Protein AF-A0A8J5HV35-F1 (afdb_monomer_lite)

Secondary structure (DSSP, 8-state):
-----TTT-GGGSS--S------------TTSS---PPBTTSS-GGG-TTTSEEE-S--EE-TTS-EE--SS-----S-TTTSEEEEEEETTTEEEEEEEB-SSBTTB-

Foldseek 3Di:
DDDDPCVVPVPPNQHDPDDDDDDDDDDPCPVVAKDQDKDAQQDACVVPPPGFHKDFPDWDQDNVRDTDQDPPDDFDDPQSQQKGKAWDADPVGHTMMTIIHRTGDPSGD

InterPro domains:
  IPR004314 Neprosin [PF03080] (5-102)
  IPR004314 Neprosin [PS52045] (1-109)
  IPR053168 Glutamic endopeptidase [PTHR31589] (5-105)

Sequence (109 aa):
MTKCPSFLFSYLADSASMIEWGGEVVNSEPDGEHTSTEMGSGHFPEEGYSKASYFRNIQIVDGSNNLRAPTGVGAFTEQSNCYDVQNGNNGEWGQHFYYGGPGRNSNCP

pLDDT: mean 84.65, std 14.8, range [37.34, 97.69]

Structure (mmCIF, N/CA/C/O backbone):
data_AF-A0A8J5HV35-F1
#
_entry.id   AF-A0A8J5HV35-F1
#
loop_
_atom_site.group_PDB
_atom_site.id
_atom_site.type_symbol
_atom_site.label_atom_id
_atom_site.label_alt_id
_atom_site.label_comp_id
_atom_site.label_asym_id
_atom_site.label_entity_id
_atom_site.label_seq_id
_atom_site.pdbx_PDB_ins_code
_atom_site.Cartn_x
_atom_site.Cartn_y
_atom_site.Cartn_z
_atom_site.occupancy
_atom_site.B_iso_or_equiv
_atom_site.auth_seq_id
_atom_site.auth_comp_id
_atom_site.auth_asym_id
_atom_site.auth_atom_id
_atom_site.pdbx_PDB_model_num
ATOM 1 N N . MET A 1 1 ? -25.337 -10.066 7.654 1.00 39.78 1 MET A N 1
ATOM 2 C CA . MET A 1 1 ? -24.602 -11.263 8.109 1.00 39.78 1 MET A CA 1
ATOM 3 C C . MET A 1 1 ? -23.671 -11.667 6.988 1.00 39.78 1 MET A C 1
ATOM 5 O O . MET A 1 1 ? -24.169 -12.103 5.962 1.00 39.78 1 MET A O 1
ATOM 9 N N . THR A 1 2 ? -22.364 -11.529 7.163 1.00 37.34 2 THR A N 1
ATOM 10 C CA . THR A 1 2 ? -21.401 -12.180 6.269 1.00 37.34 2 THR A CA 1
ATOM 11 C C . THR A 1 2 ? -20.430 -12.911 7.177 1.00 37.34 2 THR A C 1
ATOM 13 O O . THR A 1 2 ? -19.450 -12.345 7.645 1.00 37.34 2 THR A O 1
ATOM 16 N N . LYS A 1 3 ? -20.796 -14.142 7.552 1.00 40.00 3 LYS A N 1
ATOM 17 C CA . LYS A 1 3 ? -19.858 -15.051 8.205 1.00 40.00 3 LYS A CA 1
ATOM 18 C C . LYS A 1 3 ? -18.818 -15.449 7.164 1.00 40.00 3 LYS A C 1
ATOM 20 O O . LYS A 1 3 ? -19.195 -15.840 6.060 1.00 40.00 3 LYS A O 1
ATOM 25 N N . CYS A 1 4 ? -17.541 -15.374 7.526 1.00 52.44 4 CYS A N 1
ATOM 26 C CA . CYS A 1 4 ? -16.506 -16.096 6.799 1.00 52.44 4 CYS A CA 1
ATOM 27 C C . CYS A 1 4 ? -16.916 -17.584 6.776 1.00 52.44 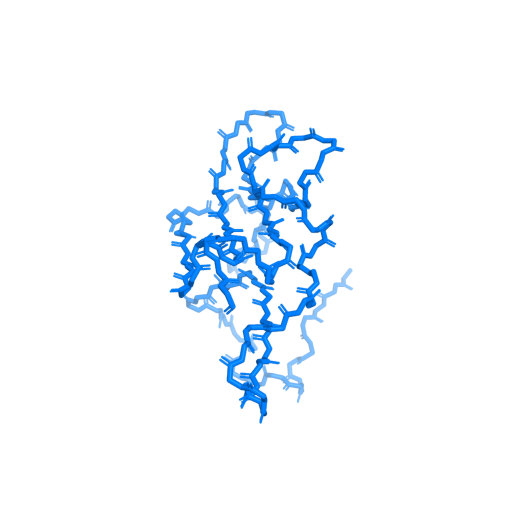4 CYS A C 1
ATOM 29 O O . CYS A 1 4 ? -17.314 -18.099 7.829 1.00 52.44 4 CYS A O 1
ATOM 31 N N . PRO A 1 5 ? -16.924 -18.273 5.623 1.00 45.94 5 PRO A N 1
ATOM 32 C CA . PRO A 1 5 ? -17.354 -19.661 5.570 1.00 45.94 5 PRO A CA 1
ATOM 33 C C . PRO A 1 5 ? -16.351 -20.516 6.350 1.00 45.94 5 PRO A C 1
ATOM 35 O O . PRO A 1 5 ? -15.266 -20.826 5.863 1.00 45.94 5 PRO A O 1
ATOM 38 N N . SER A 1 6 ? -16.725 -20.929 7.560 1.00 49.16 6 SER A N 1
ATOM 39 C CA . SER A 1 6 ? -15.908 -21.792 8.424 1.00 49.16 6 SER A CA 1
ATOM 40 C C . SER A 1 6 ? -15.607 -23.157 7.794 1.00 49.16 6 SER A C 1
ATOM 42 O O . SER A 1 6 ? -14.670 -23.831 8.206 1.00 49.16 6 SER A O 1
ATOM 44 N N . PHE A 1 7 ? -16.369 -23.548 6.767 1.00 52.88 7 PHE A N 1
ATOM 45 C CA . PHE A 1 7 ? -16.103 -24.732 5.951 1.00 52.88 7 PHE A CA 1
ATOM 46 C C . PHE A 1 7 ? -14.952 -24.539 4.949 1.00 52.88 7 PHE A C 1
ATOM 48 O O . PHE A 1 7 ? -14.284 -25.508 4.608 1.00 52.88 7 PHE A O 1
ATOM 55 N N . LEU A 1 8 ? -14.707 -23.309 4.481 1.00 56.56 8 LEU A N 1
ATOM 56 C CA . LEU A 1 8 ? -13.615 -23.013 3.546 1.00 56.56 8 LEU A CA 1
ATOM 57 C C . LEU A 1 8 ? -12.300 -22.714 4.274 1.00 56.56 8 LEU A C 1
ATOM 59 O O . LEU A 1 8 ? -11.235 -23.012 3.743 1.00 56.56 8 LEU A O 1
ATOM 63 N N . PHE A 1 9 ? -12.369 -22.191 5.503 1.00 54.56 9 PHE A N 1
ATOM 64 C CA . PHE A 1 9 ? -11.192 -21.853 6.304 1.00 54.56 9 PHE A CA 1
ATOM 65 C C . PHE A 1 9 ? -11.393 -22.238 7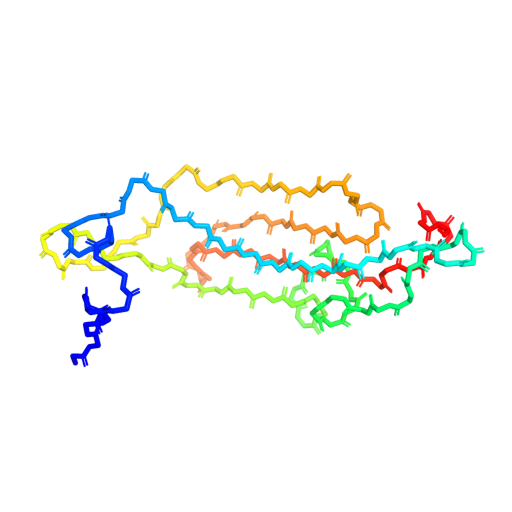.774 1.00 54.56 9 PHE A C 1
ATOM 67 O O . PHE A 1 9 ? -11.680 -21.395 8.624 1.00 54.56 9 PHE A O 1
ATOM 74 N N . SER A 1 10 ? -11.226 -23.523 8.092 1.00 51.97 10 SER A N 1
ATOM 75 C CA . SER A 1 10 ? -11.375 -24.048 9.460 1.00 51.97 10 SER A CA 1
ATOM 76 C C . SER A 1 10 ? -10.426 -23.393 10.472 1.00 51.97 10 SER A C 1
ATOM 78 O O . SER A 1 10 ? -10.766 -23.276 11.644 1.00 51.97 10 SER A O 1
ATOM 80 N N . TYR A 1 11 ? -9.261 -22.921 10.022 1.00 52.09 11 TYR A N 1
ATOM 81 C CA . TYR A 1 11 ? -8.261 -22.244 10.858 1.00 52.09 11 TYR A CA 1
ATOM 82 C C . TYR A 1 11 ? -8.604 -20.785 11.192 1.00 52.09 11 TYR A C 1
ATOM 84 O O . TYR A 1 11 ? -8.045 -20.234 12.132 1.00 52.09 11 TYR A O 1
ATOM 92 N N . LEU A 1 12 ? -9.534 -20.170 10.455 1.00 55.19 12 LEU A N 1
ATOM 93 C CA . LEU A 1 12 ? -10.038 -18.811 10.697 1.00 55.19 12 LEU A CA 1
ATOM 94 C C . LEU A 1 12 ? -11.420 -18.820 11.371 1.00 55.19 12 LEU A C 1
ATOM 96 O O . LEU A 1 12 ? -12.068 -17.780 11.472 1.00 55.19 12 LEU A O 1
ATOM 100 N N . ALA A 1 13 ? -11.897 -19.993 11.802 1.00 56.84 13 ALA A N 1
ATOM 101 C CA . ALA A 1 13 ? -13.245 -20.160 12.333 1.00 56.84 13 ALA A CA 1
ATOM 102 C C . ALA A 1 13 ? -13.449 -19.490 13.705 1.00 56.84 13 ALA A C 1
ATOM 104 O O . ALA A 1 13 ? -14.556 -19.023 13.969 1.00 56.84 13 ALA A O 1
ATOM 105 N N . ASP A 1 14 ? -12.398 -19.419 14.533 1.00 60.22 14 ASP A N 1
ATOM 106 C CA . ASP A 1 14 ? -12.461 -18.849 15.888 1.00 60.22 14 ASP A CA 1
ATOM 107 C C . ASP A 1 14 ? -11.866 -17.437 15.980 1.00 60.22 14 ASP A C 1
ATOM 109 O O . ASP A 1 14 ? -12.485 -16.541 16.552 1.00 60.22 14 ASP A O 1
ATOM 113 N N . SER A 1 15 ? -10.666 -17.206 15.435 1.00 65.62 15 SER A N 1
ATOM 114 C CA . SER A 1 15 ? -10.043 -15.875 15.407 1.00 65.62 15 SER A CA 1
ATOM 115 C C . SER A 1 15 ? -8.904 -15.796 14.389 1.00 65.62 15 SER A C 1
ATOM 117 O O . SER A 1 15 ? -8.368 -16.817 13.964 1.00 65.62 15 SER A O 1
ATOM 119 N N . ALA A 1 16 ? -8.528 -14.572 14.018 1.00 71.06 16 ALA A N 1
ATOM 120 C CA . ALA A 1 16 ? -7.316 -14.284 13.261 1.00 71.06 16 ALA A CA 1
ATOM 121 C C . ALA A 1 16 ? -6.293 -13.618 14.191 1.00 71.06 16 ALA A C 1
ATOM 123 O O . ALA A 1 16 ? -6.628 -12.664 14.894 1.00 71.06 16 ALA A O 1
ATOM 124 N N . SER A 1 17 ? -5.053 -14.106 14.193 1.00 76.94 17 SER A N 1
ATOM 125 C CA . SER A 1 17 ? -3.930 -13.470 14.900 1.00 76.94 17 SER A CA 1
ATOM 126 C C . SER A 1 17 ? -3.231 -12.399 14.057 1.00 76.94 17 SER A C 1
ATOM 128 O O . SER A 1 17 ? -2.526 -11.555 14.605 1.00 76.94 17 SER A O 1
ATOM 130 N N . MET A 1 18 ? -3.433 -12.429 12.739 1.00 80.00 18 MET A N 1
ATOM 131 C CA . MET A 1 18 ? -2.851 -11.513 11.765 1.00 80.00 18 MET A CA 1
ATOM 132 C C . MET A 1 18 ? -3.869 -11.241 10.656 1.00 80.00 18 MET A C 1
ATOM 134 O O . MET A 1 18 ? -4.629 -12.132 10.273 1.00 80.00 18 MET A O 1
ATOM 138 N N . ILE A 1 19 ? -3.899 -10.001 10.171 1.00 84.50 19 ILE A N 1
ATOM 139 C CA . ILE A 1 19 ? -4.720 -9.576 9.038 1.00 84.50 19 ILE A CA 1
ATOM 140 C C . ILE A 1 19 ? -3.790 -8.859 8.071 1.00 84.50 19 ILE A C 1
ATOM 142 O O . ILE A 1 19 ? -3.080 -7.938 8.474 1.00 84.50 19 ILE A O 1
ATOM 146 N N . GLU A 1 20 ? -3.814 -9.283 6.815 1.00 89.06 20 GLU A N 1
ATOM 147 C CA . GLU 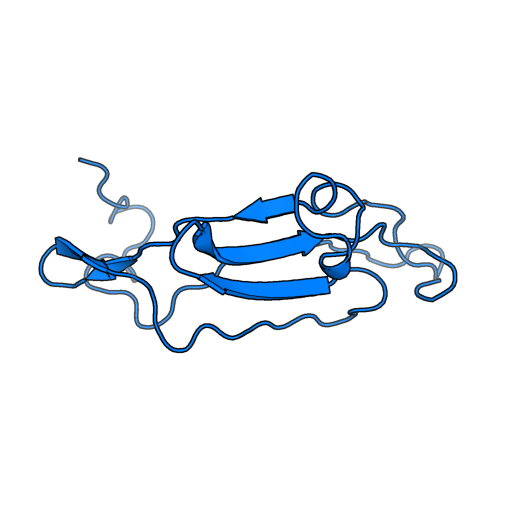A 1 20 ? -2.990 -8.723 5.753 1.00 89.06 20 GLU A CA 1
ATOM 148 C C . GLU A 1 20 ? -3.886 -8.212 4.627 1.00 89.06 20 GLU A C 1
ATOM 150 O O . GLU A 1 20 ? -4.902 -8.821 4.281 1.00 89.06 20 GLU A O 1
ATOM 155 N N . TRP A 1 21 ? -3.497 -7.073 4.064 1.00 87.88 21 TRP A N 1
ATOM 156 C CA . TRP A 1 21 ? -4.071 -6.516 2.848 1.00 87.88 21 TRP A CA 1
ATOM 157 C C . TRP A 1 21 ? -2.929 -6.325 1.868 1.00 87.88 21 TRP A C 1
ATOM 159 O O . TRP A 1 21 ? -1.902 -5.754 2.229 1.00 87.88 21 TRP A O 1
ATOM 169 N N . GLY A 1 22 ? -3.102 -6.787 0.639 1.00 86.75 22 GLY A N 1
ATOM 170 C CA . GLY A 1 22 ? -2.045 -6.688 -0.348 1.00 86.75 22 GLY A CA 1
ATOM 171 C C . GLY A 1 22 ? -2.498 -7.094 -1.735 1.00 86.75 22 GLY A C 1
ATOM 172 O O . GLY A 1 22 ? -3.674 -7.375 -1.981 1.00 86.75 22 GLY A O 1
ATOM 173 N N . GLY A 1 23 ? -1.524 -7.114 -2.629 1.00 85.50 23 GLY A N 1
ATOM 174 C CA . GLY A 1 23 ? -1.621 -7.633 -3.979 1.00 85.50 23 GLY A CA 1
ATOM 175 C C . GLY A 1 23 ? -0.273 -8.223 -4.362 1.00 85.50 23 GLY A C 1
ATOM 176 O O . GLY A 1 23 ? 0.755 -7.843 -3.808 1.00 85.50 23 GLY A O 1
ATOM 177 N N . GLU A 1 24 ? -0.288 -9.156 -5.299 1.00 88.75 24 GLU A N 1
ATOM 178 C CA . GLU A 1 24 ? 0.911 -9.841 -5.765 1.00 88.75 24 GLU A CA 1
ATOM 179 C C . GLU A 1 24 ? 0.964 -9.744 -7.286 1.00 88.75 24 GLU A C 1
ATOM 181 O O . GLU A 1 24 ? -0.034 -9.986 -7.972 1.00 88.75 24 GLU A O 1
ATOM 186 N N . VAL A 1 25 ? 2.129 -9.372 -7.809 1.00 86.06 25 VAL A N 1
ATOM 187 C CA . VAL A 1 25 ? 2.438 -9.474 -9.232 1.00 86.06 25 VAL A CA 1
ATOM 188 C C . VAL A 1 25 ? 3.567 -10.477 -9.365 1.00 86.06 25 VAL A C 1
ATOM 190 O O . VAL A 1 25 ? 4.669 -10.243 -8.881 1.00 86.06 25 VAL A O 1
ATOM 193 N N . VAL A 1 26 ? 3.287 -11.592 -10.032 1.00 83.44 26 VAL A N 1
ATOM 194 C CA . VAL A 1 26 ? 4.292 -12.619 -10.291 1.00 83.44 26 VAL A CA 1
ATOM 195 C C . VAL A 1 26 ? 4.892 -12.373 -11.665 1.00 83.44 26 VAL A C 1
ATOM 197 O O . VAL A 1 26 ? 4.189 -12.406 -12.676 1.00 83.44 26 VAL A O 1
ATOM 200 N N . ASN A 1 27 ? 6.201 -12.152 -11.698 1.00 80.06 27 ASN A N 1
ATOM 201 C CA . ASN A 1 27 ? 6.980 -12.098 -12.922 1.00 80.06 27 ASN A CA 1
ATOM 202 C C . ASN A 1 27 ? 8.065 -13.172 -12.870 1.00 80.06 27 ASN A C 1
ATOM 204 O O . ASN A 1 27 ? 8.895 -13.169 -11.969 1.00 80.06 27 ASN A O 1
ATOM 208 N N . SER A 1 28 ? 8.069 -14.084 -13.839 1.00 77.19 28 SER A N 1
ATOM 209 C CA . SER A 1 28 ? 9.114 -15.104 -13.961 1.00 77.19 28 SER A CA 1
ATOM 210 C C . SER A 1 28 ? 10.332 -14.628 -14.762 1.00 77.19 28 SER A C 1
ATOM 212 O O . SER A 1 28 ? 11.188 -15.449 -15.072 1.00 77.19 28 SER A O 1
ATOM 214 N N . GLU A 1 29 ? 10.361 -13.352 -15.168 1.00 74.31 29 GLU A N 1
ATOM 215 C CA . GLU A 1 29 ? 11.436 -12.715 -15.946 1.00 74.31 29 GLU A CA 1
ATOM 216 C C . GLU A 1 29 ? 11.909 -13.548 -17.156 1.00 74.31 29 GLU A C 1
ATOM 218 O O . GLU A 1 29 ? 13.112 -13.745 -17.337 1.00 74.31 29 GLU A O 1
ATOM 223 N N . PRO A 1 30 ? 11.004 -14.063 -18.016 1.00 69.12 30 PRO A N 1
ATOM 224 C CA . PRO A 1 30 ? 11.402 -14.953 -19.111 1.00 69.12 30 PRO A CA 1
ATOM 225 C C . PRO A 1 30 ? 12.383 -14.292 -20.096 1.00 69.12 30 PRO A C 1
ATOM 227 O O . PRO A 1 30 ? 13.192 -14.991 -20.703 1.00 69.12 30 PRO A O 1
ATOM 230 N N . ASP A 1 31 ? 12.348 -12.959 -20.195 1.00 74.50 31 ASP A N 1
ATOM 231 C CA . ASP A 1 31 ? 13.227 -12.143 -21.039 1.00 74.50 31 ASP A CA 1
ATOM 232 C C . ASP A 1 31 ? 14.262 -11.325 -20.232 1.00 74.50 31 ASP A C 1
ATOM 234 O O . ASP A 1 31 ? 14.959 -10.490 -20.802 1.00 74.50 31 ASP A O 1
ATOM 238 N N . GLY A 1 32 ? 14.377 -11.557 -18.915 1.00 77.12 32 GLY A N 1
ATOM 239 C CA . GLY A 1 32 ? 15.314 -10.854 -18.023 1.00 77.12 32 GLY A CA 1
ATOM 240 C C . GLY A 1 32 ? 14.913 -9.428 -17.621 1.00 77.12 32 GLY A C 1
ATOM 241 O O . GLY A 1 32 ? 15.738 -8.710 -17.069 1.00 77.12 32 GLY A O 1
ATOM 242 N N . GLU A 1 33 ? 13.673 -9.022 -17.902 1.00 79.62 33 GLU A N 1
ATOM 243 C CA . GLU A 1 33 ? 13.137 -7.692 -17.588 1.00 79.62 33 GLU A CA 1
ATOM 244 C C . GLU A 1 33 ? 11.910 -7.805 -16.677 1.00 79.62 33 GLU A C 1
ATOM 246 O O . GLU A 1 33 ? 11.165 -8.802 -16.717 1.00 79.62 33 GLU A O 1
ATOM 251 N N . HIS A 1 34 ? 11.651 -6.754 -15.897 1.00 83.31 34 HIS A N 1
ATOM 252 C CA . HIS A 1 34 ? 10.454 -6.694 -15.079 1.00 83.31 34 HIS A CA 1
ATOM 253 C C . HIS A 1 34 ? 9.188 -6.660 -15.961 1.00 83.31 34 HIS A C 1
ATOM 255 O O . HIS A 1 34 ? 9.171 -6.136 -17.076 1.00 83.31 34 HIS A O 1
ATOM 261 N N . THR A 1 35 ? 8.073 -7.208 -15.478 1.00 84.81 35 THR A N 1
ATOM 262 C CA . THR A 1 35 ? 6.796 -7.105 -16.191 1.00 84.81 35 THR A CA 1
ATOM 263 C C . THR A 1 35 ? 6.308 -5.654 -16.240 1.00 84.81 35 THR A C 1
ATOM 265 O O . THR A 1 35 ? 6.447 -4.903 -15.272 1.00 84.81 35 THR A O 1
ATOM 268 N N . SER A 1 36 ? 5.670 -5.274 -17.348 1.00 88.12 36 SER A N 1
ATOM 269 C CA . SER A 1 36 ? 4.930 -4.014 -17.491 1.00 88.12 36 SER A CA 1
ATOM 270 C C . SER A 1 36 ? 3.507 -4.090 -16.923 1.00 88.12 36 SER A C 1
ATOM 272 O O . SER A 1 36 ? 2.669 -3.253 -17.249 1.00 88.12 36 SER A O 1
ATOM 274 N N . THR A 1 37 ? 3.180 -5.140 -16.162 1.00 91.25 37 THR A N 1
ATOM 275 C CA . THR A 1 37 ? 1.883 -5.254 -15.490 1.00 91.25 37 THR A CA 1
ATOM 276 C C . THR A 1 37 ? 1.746 -4.125 -14.476 1.00 91.25 37 THR A C 1
ATOM 278 O O . THR A 1 37 ? 2.540 -4.027 -13.545 1.00 91.25 37 THR A O 1
ATOM 281 N N . GLU A 1 38 ? 0.717 -3.301 -14.616 1.00 93.69 38 GLU A N 1
ATOM 282 C CA . GLU A 1 38 ? 0.414 -2.241 -13.657 1.00 93.69 38 GLU A CA 1
ATOM 283 C C . GLU A 1 38 ? -0.279 -2.816 -12.412 1.00 93.69 38 GLU A C 1
ATOM 285 O O . GLU A 1 38 ? -1.145 -3.690 -12.513 1.00 93.69 38 GLU A O 1
ATOM 290 N N . MET A 1 39 ? 0.064 -2.301 -11.228 1.00 94.25 39 MET A N 1
ATOM 291 C CA . MET A 1 39 ? -0.666 -2.585 -9.991 1.00 94.25 39 MET A CA 1
ATOM 292 C C . MET A 1 39 ? -1.621 -1.432 -9.671 1.00 94.25 39 MET A C 1
ATOM 294 O O . MET A 1 39 ? -1.227 -0.263 -9.654 1.00 94.25 39 MET A O 1
ATOM 298 N N . GLY A 1 40 ? -2.881 -1.762 -9.377 1.00 94.50 40 GLY A N 1
ATOM 299 C CA . GLY A 1 40 ? -3.910 -0.770 -9.071 1.00 94.50 40 GLY A CA 1
ATOM 300 C C . GLY A 1 40 ? -4.198 0.118 -10.280 1.00 94.50 40 GLY A C 1
ATOM 301 O O . GLY A 1 40 ? -4.758 -0.343 -11.269 1.00 94.50 40 GLY A O 1
ATOM 302 N N . SER A 1 41 ? -3.816 1.390 -10.190 1.00 95.94 41 SER A N 1
ATOM 303 C CA . SER A 1 41 ? -3.994 2.385 -11.252 1.00 95.94 41 SER A CA 1
ATOM 304 C C . SER A 1 41 ? -2.719 2.632 -12.062 1.00 95.94 41 SER A C 1
ATOM 306 O O . SER A 1 41 ? -2.706 3.550 -12.874 1.00 95.94 41 SER A O 1
ATOM 308 N N . GLY A 1 42 ? -1.634 1.893 -11.797 1.00 95.69 42 GLY A N 1
ATOM 309 C CA . GLY A 1 42 ? -0.317 2.122 -12.406 1.00 95.69 42 GLY A CA 1
ATOM 310 C C . GLY A 1 42 ? 0.453 3.311 -11.818 1.00 95.69 42 GLY A C 1
ATOM 311 O O . GLY A 1 42 ? 1.649 3.453 -12.052 1.00 95.69 42 GLY A O 1
ATOM 312 N N . HIS A 1 43 ? -0.202 4.137 -11.002 1.00 97.69 43 HIS A N 1
ATOM 313 C CA . HIS A 1 43 ? 0.415 5.260 -10.305 1.00 97.69 43 HIS A CA 1
ATOM 314 C C . HIS A 1 43 ? 1.007 4.841 -8.962 1.00 97.69 43 HIS A C 1
ATOM 316 O O . HIS A 1 43 ? 0.448 4.001 -8.252 1.00 97.69 43 HIS A O 1
ATOM 322 N N . PHE A 1 44 ? 2.114 5.481 -8.599 1.00 97.38 44 PHE A N 1
ATOM 323 C CA . PHE A 1 44 ? 2.753 5.285 -7.306 1.00 97.38 44 PHE A CA 1
ATOM 324 C C . PHE A 1 44 ? 1.939 5.918 -6.164 1.00 97.38 44 PHE A C 1
ATOM 326 O O . PHE A 1 44 ? 1.266 6.935 -6.374 1.00 97.38 44 PHE A O 1
ATOM 333 N N . PRO A 1 45 ? 1.983 5.342 -4.948 1.00 96.50 45 PRO A N 1
ATOM 334 C CA . PRO A 1 45 ? 1.179 5.790 -3.812 1.00 96.50 45 PRO A CA 1
ATOM 335 C C . PRO A 1 45 ? 1.443 7.244 -3.385 1.00 96.50 45 PRO A C 1
ATOM 337 O O . PRO A 1 45 ? 0.523 7.899 -2.896 1.00 96.50 45 PRO A O 1
ATOM 340 N N . GLU A 1 46 ? 2.641 7.781 -3.627 1.00 96.31 46 GLU A N 1
ATOM 341 C CA . GLU A 1 46 ? 3.025 9.176 -3.362 1.00 96.31 46 GLU A CA 1
ATOM 342 C C . GLU A 1 46 ? 2.158 10.181 -4.122 1.00 96.31 46 GLU A C 1
ATOM 344 O O . GLU A 1 46 ? 1.997 11.325 -3.691 1.00 96.31 46 GLU A O 1
ATOM 349 N N . GLU A 1 47 ? 1.603 9.777 -5.267 1.00 97.12 47 GLU A N 1
ATOM 350 C CA . GLU A 1 47 ? 0.724 10.634 -6.056 1.00 97.12 47 GLU A CA 1
ATOM 351 C C . GLU A 1 47 ? -0.646 10.843 -5.394 1.00 97.12 47 GLU A C 1
ATOM 353 O O . GLU A 1 47 ? -1.344 11.807 -5.718 1.00 97.12 47 GLU A O 1
ATOM 358 N N . GLY A 1 48 ? -1.011 9.976 -4.444 1.00 95.00 48 GLY A N 1
ATOM 359 C CA . GLY A 1 48 ? -2.147 10.146 -3.551 1.00 95.00 48 GLY A CA 1
ATOM 360 C C . GLY A 1 48 ? -3.513 10.149 -4.237 1.00 95.00 48 GLY A C 1
ATOM 361 O O . GLY A 1 48 ? -3.735 9.550 -5.294 1.00 95.00 48 GLY A O 1
ATOM 362 N N . TYR A 1 49 ? -4.476 10.807 -3.586 1.00 93.69 49 TYR A N 1
ATOM 363 C CA . TYR A 1 49 ? -5.870 10.829 -4.022 1.00 93.69 49 TYR A CA 1
ATOM 364 C C . TYR A 1 49 ? -6.030 11.300 -5.470 1.00 93.69 49 TYR A C 1
ATOM 366 O O . TYR A 1 49 ? -5.319 12.186 -5.936 1.00 93.69 49 TYR A O 1
ATOM 374 N N . SER A 1 50 ? -7.027 10.735 -6.155 1.00 94.81 50 SER A N 1
ATOM 375 C CA . SER A 1 50 ? -7.350 10.915 -7.580 1.00 94.81 50 SER A CA 1
ATOM 376 C C . SER A 1 50 ? -6.384 10.275 -8.579 1.00 94.81 50 SER A C 1
ATOM 378 O O . SER A 1 50 ? -6.725 10.210 -9.757 1.00 94.81 50 SER A O 1
ATOM 380 N N . LYS A 1 51 ? -5.234 9.764 -8.127 1.00 97.38 51 LYS A N 1
ATOM 381 C CA . LYS A 1 51 ? -4.225 9.152 -8.997 1.00 97.38 51 LYS A CA 1
ATOM 382 C C . LYS A 1 51 ? -3.880 7.729 -8.580 1.00 97.38 51 LYS A C 1
ATOM 384 O O . LYS A 1 51 ? -4.080 6.794 -9.354 1.00 97.38 51 LYS A O 1
ATOM 389 N N . ALA A 1 52 ? -3.402 7.560 -7.351 1.00 97.25 52 ALA A N 1
ATOM 390 C CA . ALA A 1 52 ? -3.061 6.261 -6.796 1.00 97.25 52 ALA A CA 1
ATOM 391 C C . ALA A 1 52 ? -4.320 5.485 -6.389 1.00 97.25 52 ALA A C 1
ATOM 393 O O . ALA A 1 52 ? -5.328 6.062 -5.964 1.00 97.25 52 ALA A O 1
ATOM 394 N N . SER A 1 53 ? -4.248 4.160 -6.488 1.00 96.75 53 SER A N 1
ATOM 395 C CA . SER A 1 53 ? -5.293 3.283 -5.964 1.00 96.75 53 SER A CA 1
ATOM 396 C C . SER A 1 53 ? -5.217 3.225 -4.444 1.00 96.75 53 SER A C 1
ATOM 398 O O . SER A 1 53 ? -4.142 3.354 -3.862 1.00 96.75 53 SER A O 1
ATOM 400 N N . TYR A 1 54 ? -6.361 3.064 -3.778 1.00 95.81 54 TYR A N 1
ATOM 401 C CA . TYR A 1 54 ? -6.412 3.073 -2.320 1.00 95.81 54 TYR A CA 1
ATOM 402 C C . TYR A 1 54 ? -7.527 2.204 -1.753 1.00 95.81 54 TYR A C 1
ATOM 404 O O . TYR A 1 54 ? -8.578 2.012 -2.366 1.00 95.81 54 TYR A O 1
ATOM 412 N N . PHE A 1 55 ? -7.316 1.765 -0.517 1.00 94.44 55 PHE A N 1
ATOM 413 C CA . PHE A 1 55 ? -8.371 1.305 0.378 1.00 94.44 55 PHE A CA 1
ATOM 414 C C . PHE A 1 55 ? -8.485 2.299 1.526 1.00 94.44 55 PHE A C 1
ATOM 416 O O . PHE A 1 55 ? -7.472 2.699 2.092 1.00 94.44 55 PHE A O 1
ATOM 423 N N . ARG A 1 56 ? -9.709 2.701 1.880 1.00 94.38 56 ARG A N 1
ATOM 424 C CA . ARG A 1 56 ? -9.968 3.649 2.973 1.00 94.38 56 ARG A CA 1
ATOM 425 C C . ARG A 1 56 ? -11.041 3.149 3.924 1.00 94.38 56 ARG A C 1
ATOM 427 O O . ARG A 1 56 ? -11.787 2.233 3.582 1.00 94.38 56 ARG A O 1
ATOM 434 N N . ASN A 1 57 ? -11.137 3.792 5.085 1.00 94.69 57 ASN A N 1
ATOM 435 C CA . ASN A 1 57 ? -12.053 3.431 6.163 1.00 94.69 57 ASN A CA 1
ATOM 436 C C . ASN A 1 57 ? -11.893 1.958 6.575 1.00 94.69 57 ASN A C 1
ATOM 438 O O . ASN A 1 57 ? -12.878 1.262 6.817 1.00 94.69 57 ASN A O 1
ATOM 442 N N . ILE A 1 58 ? -10.647 1.482 6.644 1.00 93.50 58 ILE A N 1
ATOM 443 C CA . ILE A 1 58 ? -10.345 0.095 6.989 1.00 93.50 58 ILE A CA 1
ATOM 444 C C . ILE A 1 58 ? -10.763 -0.155 8.437 1.00 93.50 58 ILE A C 1
ATOM 446 O O . ILE A 1 58 ? -10.366 0.560 9.361 1.00 93.50 58 ILE A O 1
ATOM 450 N N . GLN A 1 59 ? -11.576 -1.190 8.619 1.00 93.00 59 GLN A N 1
ATOM 451 C CA . GLN A 1 59 ? -12.053 -1.652 9.912 1.00 93.00 59 GLN A CA 1
ATOM 452 C C . GLN A 1 59 ? -11.962 -3.173 9.979 1.00 93.00 59 GLN A C 1
ATOM 454 O O . GLN A 1 59 ? -12.136 -3.869 8.980 1.00 93.00 59 GLN A O 1
ATOM 459 N N . ILE A 1 60 ? -11.702 -3.673 11.178 1.00 90.06 60 ILE A N 1
ATOM 460 C CA . ILE A 1 60 ? -11.637 -5.090 11.511 1.00 90.06 60 ILE A CA 1
ATOM 461 C C . ILE A 1 60 ? -12.750 -5.425 12.499 1.00 90.06 60 ILE A C 1
ATOM 463 O O . ILE A 1 60 ? -13.212 -4.557 13.243 1.00 90.06 60 ILE A O 1
ATOM 467 N N . VAL A 1 61 ? -13.182 -6.682 12.505 1.00 87.62 61 VAL A N 1
ATOM 468 C CA . VAL A 1 61 ? -14.161 -7.183 13.473 1.00 87.62 61 VAL A CA 1
ATOM 469 C C . VAL A 1 61 ? -13.409 -7.840 14.625 1.00 87.62 61 VAL A C 1
ATOM 471 O O . VAL A 1 61 ? -12.620 -8.754 14.399 1.00 87.62 61 VAL A O 1
ATOM 474 N N . ASP A 1 62 ? -13.628 -7.357 15.849 1.00 83.88 62 ASP A N 1
ATOM 475 C CA . ASP A 1 62 ? -13.044 -7.951 17.056 1.00 83.88 62 ASP A CA 1
ATOM 476 C C . ASP A 1 62 ? -13.806 -9.209 17.524 1.00 83.88 62 ASP A C 1
ATOM 478 O O . ASP A 1 62 ? -14.890 -9.528 17.032 1.00 83.88 62 ASP A O 1
ATOM 482 N N . GLY A 1 63 ? -13.256 -9.927 18.511 1.00 82.00 63 GLY A N 1
ATOM 483 C CA . GLY A 1 63 ? -13.888 -11.131 19.077 1.00 82.00 63 GLY A CA 1
ATOM 484 C C . GLY A 1 63 ? -15.247 -10.886 19.752 1.00 82.00 63 GLY A C 1
ATOM 485 O O . GLY A 1 63 ? -16.000 -11.829 19.976 1.00 82.00 63 GLY A O 1
ATOM 486 N N . SER A 1 64 ? -15.590 -9.626 20.030 1.00 87.88 64 SER A N 1
ATOM 487 C CA . SER A 1 64 ? -16.895 -9.202 20.546 1.00 87.88 64 SER A CA 1
ATOM 488 C C . SER A 1 64 ? -17.835 -8.725 19.428 1.00 87.88 64 SER A C 1
ATOM 490 O O . SER A 1 64 ? -18.878 -8.137 19.713 1.00 87.88 64 SER A O 1
ATOM 492 N N . ASN A 1 65 ? -17.481 -8.980 18.163 1.00 84.06 65 ASN A N 1
ATOM 493 C CA . ASN A 1 65 ? -18.225 -8.618 16.960 1.00 84.06 65 ASN A CA 1
ATOM 494 C C . ASN A 1 65 ? -18.438 -7.099 16.784 1.00 84.06 65 ASN A C 1
ATOM 496 O O . ASN A 1 65 ? -19.459 -6.665 16.247 1.00 84.06 65 ASN A O 1
ATOM 500 N N . ASN A 1 66 ? -17.473 -6.285 17.223 1.00 88.19 66 ASN A N 1
ATOM 501 C CA . ASN A 1 66 ? -17.473 -4.838 17.006 1.00 88.19 66 ASN A CA 1
ATOM 502 C C . ASN A 1 66 ? -16.501 -4.446 15.896 1.00 88.19 66 ASN A C 1
ATOM 504 O O . ASN A 1 66 ? -15.409 -5.002 15.789 1.00 88.19 66 ASN A O 1
ATOM 508 N N . LEU A 1 67 ? -16.875 -3.428 15.120 1.00 90.94 67 LEU A N 1
ATOM 509 C CA . LEU A 1 67 ? -15.977 -2.792 14.160 1.00 90.94 67 LEU A CA 1
ATOM 510 C C . LEU A 1 67 ? -14.972 -1.908 14.896 1.00 90.94 67 LEU A C 1
ATOM 512 O O . LEU A 1 67 ? -15.355 -1.030 15.672 1.00 90.94 67 LEU A O 1
ATOM 516 N N . ARG A 1 68 ? -13.684 -2.112 14.624 1.00 90.75 68 ARG A N 1
ATOM 517 C CA . ARG A 1 68 ? -12.592 -1.286 15.142 1.00 90.75 68 ARG A CA 1
ATOM 518 C C . ARG A 1 68 ? -11.625 -0.909 14.039 1.00 90.75 68 ARG A C 1
ATOM 520 O O . ARG A 1 68 ? -11.401 -1.684 13.116 1.00 90.75 68 ARG A O 1
ATOM 527 N N . ALA A 1 69 ? -11.026 0.271 14.148 1.00 90.62 69 ALA A N 1
ATOM 528 C CA . ALA A 1 69 ? -9.874 0.597 13.319 1.00 90.62 69 ALA A CA 1
ATOM 529 C C . ALA A 1 69 ? -8.708 -0.339 13.694 1.00 90.62 69 ALA A C 1
ATOM 531 O O . ALA A 1 69 ? -8.476 -0.547 14.891 1.00 90.62 69 ALA A O 1
ATOM 532 N N . PRO A 1 70 ? -7.990 -0.914 12.715 1.00 90.00 70 PRO A N 1
ATOM 533 C CA . PRO A 1 70 ? -6.811 -1.712 13.011 1.00 90.00 70 PRO A CA 1
ATOM 534 C C . PRO A 1 70 ? -5.706 -0.819 13.589 1.00 90.00 70 PRO A C 1
ATOM 536 O O . PRO A 1 70 ? -5.588 0.361 13.253 1.00 90.00 70 PRO A O 1
ATOM 539 N N . THR A 1 71 ? -4.892 -1.389 14.469 1.00 86.94 71 THR A N 1
ATOM 540 C CA . THR A 1 71 ? -3.740 -0.726 15.087 1.00 86.94 71 THR A CA 1
ATOM 541 C C . THR A 1 71 ? -2.454 -1.433 14.669 1.00 86.94 71 THR A C 1
ATOM 543 O O . THR A 1 71 ? -2.473 -2.618 14.350 1.00 86.94 71 THR A O 1
ATOM 546 N N . GLY A 1 72 ? -1.330 -0.709 14.650 1.00 85.88 72 GLY A N 1
ATOM 547 C CA . GLY A 1 72 ? -0.029 -1.296 14.300 1.00 85.88 72 GLY A CA 1
ATOM 548 C C . GLY A 1 72 ? 0.105 -1.721 12.834 1.00 85.88 72 GLY A C 1
ATOM 549 O O . GLY A 1 72 ? 0.831 -2.664 12.543 1.00 85.88 72 GLY A O 1
ATOM 550 N N . VAL A 1 73 ? -0.601 -1.051 11.916 1.00 88.31 73 VAL A N 1
ATOM 551 C CA . VAL A 1 73 ? -0.558 -1.371 10.482 1.00 88.31 73 VAL A CA 1
ATOM 552 C C . VAL A 1 73 ? 0.821 -1.033 9.906 1.00 88.31 73 VAL A C 1
ATOM 554 O O . VAL A 1 73 ? 1.212 0.135 9.856 1.00 88.31 73 VAL A O 1
ATOM 557 N N . GLY A 1 74 ? 1.547 -2.066 9.480 1.00 89.44 74 GLY A N 1
ATOM 558 C CA . GLY A 1 74 ? 2.798 -1.956 8.731 1.00 89.44 74 GLY A CA 1
ATOM 559 C C . GLY A 1 74 ? 2.563 -1.920 7.221 1.00 89.44 74 GLY A C 1
ATOM 560 O O . GLY A 1 74 ? 1.474 -2.234 6.746 1.00 89.44 74 GLY A O 1
ATOM 561 N N . ALA A 1 75 ? 3.577 -1.499 6.474 1.00 90.94 75 ALA A N 1
ATOM 562 C CA . ALA A 1 75 ? 3.625 -1.562 5.017 1.00 90.94 75 ALA A CA 1
ATOM 563 C C . ALA A 1 75 ? 4.889 -2.332 4.624 1.00 90.94 75 ALA A C 1
ATOM 565 O O . ALA A 1 75 ? 5.936 -2.152 5.252 1.00 90.94 75 ALA A O 1
ATOM 566 N N . PHE A 1 76 ? 4.779 -3.200 3.621 1.00 90.69 76 PHE A N 1
ATOM 567 C CA . PHE A 1 76 ? 5.888 -3.993 3.105 1.00 90.69 76 PHE A CA 1
ATOM 568 C C . PHE A 1 76 ? 5.782 -4.095 1.583 1.00 90.69 76 PHE A C 1
ATOM 570 O O . PHE A 1 76 ? 4.705 -4.353 1.052 1.00 90.69 76 PHE A O 1
ATOM 577 N N . THR A 1 77 ? 6.910 -3.904 0.907 1.00 89.94 77 THR A N 1
ATOM 578 C CA . THR A 1 77 ? 7.087 -4.144 -0.526 1.00 89.94 77 THR A CA 1
ATOM 579 C C . THR A 1 77 ? 8.479 -4.721 -0.749 1.00 89.94 77 THR A C 1
ATOM 581 O O . THR A 1 77 ? 9.435 -4.335 -0.073 1.00 89.94 77 THR A O 1
ATOM 584 N N . GLU A 1 78 ? 8.595 -5.659 -1.684 1.00 86.12 78 GLU A N 1
ATOM 585 C CA . GLU A 1 78 ? 9.882 -6.241 -2.070 1.00 86.12 78 GLU A CA 1
ATOM 586 C C . GLU A 1 78 ? 10.671 -5.305 -2.993 1.00 86.12 78 GLU A C 1
ATOM 588 O O . GLU A 1 78 ? 11.894 -5.215 -2.889 1.00 86.12 78 GLU A O 1
ATOM 593 N N . GLN A 1 79 ? 9.970 -4.593 -3.882 1.00 88.31 79 GLN A N 1
ATOM 594 C CA . GLN A 1 79 ? 10.559 -3.718 -4.895 1.00 88.31 79 GLN A CA 1
ATOM 595 C C . GLN A 1 79 ? 9.757 -2.418 -5.015 1.00 88.31 79 GLN A C 1
ATOM 597 O O . GLN A 1 79 ? 8.964 -2.242 -5.942 1.00 88.31 79 GLN A O 1
ATOM 602 N N . SER A 1 80 ? 10.010 -1.475 -4.102 1.00 91.94 80 SER A N 1
ATOM 603 C CA . SER A 1 80 ? 9.325 -0.171 -4.057 1.00 91.94 80 SER A CA 1
ATOM 604 C C . SER A 1 80 ? 9.455 0.640 -5.352 1.00 91.94 80 SER A C 1
ATOM 606 O O . SER A 1 80 ? 8.579 1.428 -5.684 1.00 91.94 80 SER A O 1
ATOM 608 N N . ASN A 1 81 ? 10.522 0.425 -6.129 1.00 93.19 81 ASN A N 1
ATOM 609 C CA . ASN A 1 81 ? 10.705 1.090 -7.422 1.00 93.19 81 ASN A CA 1
ATOM 610 C C . ASN A 1 81 ? 9.771 0.567 -8.526 1.00 93.19 81 ASN A C 1
ATOM 612 O O . ASN A 1 81 ? 9.650 1.218 -9.562 1.00 93.19 81 ASN A O 1
ATOM 616 N N . CYS A 1 82 ? 9.159 -0.605 -8.348 1.00 93.19 82 CYS A N 1
ATOM 617 C CA . CYS A 1 82 ? 8.227 -1.216 -9.301 1.00 93.19 82 CYS A CA 1
ATOM 618 C C . CYS A 1 82 ? 6.784 -1.026 -8.828 1.00 93.19 82 CYS A C 1
ATOM 620 O O . CYS A 1 82 ? 5.924 -0.577 -9.590 1.00 93.19 82 CYS A O 1
ATOM 622 N N . TYR A 1 83 ? 6.553 -1.343 -7.549 1.00 94.94 83 TYR A N 1
ATOM 623 C CA . TYR A 1 83 ? 5.278 -1.223 -6.854 1.00 94.94 83 TYR A CA 1
ATOM 624 C C . TYR A 1 83 ? 5.520 -0.822 -5.404 1.00 94.94 83 TYR A C 1
ATOM 626 O O . TYR A 1 83 ? 6.361 -1.414 -4.725 1.00 94.94 83 TYR A O 1
ATOM 634 N N . ASP A 1 84 ? 4.743 0.126 -4.901 1.00 95.94 84 ASP A N 1
ATOM 635 C CA . ASP A 1 84 ? 4.870 0.586 -3.523 1.00 95.94 84 ASP A CA 1
ATOM 636 C C . ASP A 1 84 ? 3.513 0.693 -2.822 1.00 95.94 84 ASP A C 1
ATOM 638 O O . ASP A 1 84 ? 2.445 0.683 -3.447 1.00 95.94 84 ASP A O 1
ATOM 642 N N . VAL A 1 85 ? 3.565 0.779 -1.494 1.00 96.06 85 VAL A N 1
ATOM 643 C CA . VAL A 1 85 ? 2.410 0.919 -0.613 1.00 96.06 85 VAL A CA 1
ATOM 644 C C . VAL A 1 85 ? 2.710 1.922 0.498 1.00 96.06 85 VAL A C 1
ATOM 646 O O . VAL A 1 85 ? 3.717 1.831 1.196 1.00 96.06 85 VAL A O 1
ATOM 649 N N . GLN A 1 86 ? 1.794 2.866 0.714 1.00 94.94 86 GLN A N 1
ATOM 650 C CA . GLN A 1 86 ? 1.920 3.868 1.771 1.00 94.94 86 GLN A CA 1
ATOM 651 C C . GLN A 1 86 ? 0.682 3.923 2.649 1.00 94.94 86 GLN A C 1
ATOM 653 O O . GLN A 1 86 ? -0.432 4.177 2.189 1.00 94.94 86 GLN A O 1
ATOM 658 N N . ASN A 1 87 ? 0.901 3.732 3.947 1.00 94.19 87 ASN A N 1
ATOM 659 C CA . ASN A 1 87 ? -0.146 3.801 4.953 1.00 94.19 87 ASN A CA 1
ATOM 660 C C . ASN A 1 87 ? -0.454 5.249 5.338 1.00 94.19 87 ASN A C 1
ATOM 662 O O . ASN A 1 87 ? 0.439 6.084 5.470 1.00 94.19 87 ASN A O 1
ATOM 666 N N . GLY A 1 88 ? -1.724 5.514 5.626 1.00 92.06 88 GLY A N 1
ATOM 667 C CA . GLY A 1 88 ? -2.192 6.784 6.155 1.00 92.06 88 GLY A CA 1
ATOM 668 C C . GLY A 1 88 ? -3.296 6.600 7.192 1.00 92.06 88 GLY A C 1
ATOM 669 O O . GLY A 1 88 ? -4.025 5.606 7.214 1.00 92.06 88 GLY A O 1
ATOM 670 N N . ASN A 1 89 ? -3.430 7.579 8.082 1.00 93.44 89 ASN A N 1
ATOM 671 C CA . ASN A 1 89 ? -4.540 7.643 9.024 1.00 93.44 89 ASN A CA 1
ATOM 672 C C . ASN A 1 89 ? -4.909 9.104 9.287 1.00 93.44 89 ASN A C 1
ATOM 674 O O . ASN A 1 89 ? -4.067 9.898 9.702 1.00 93.44 89 ASN A O 1
ATOM 678 N N . ASN A 1 90 ? -6.163 9.463 9.020 1.00 91.94 90 ASN A N 1
ATOM 679 C CA . ASN A 1 90 ? -6.714 10.766 9.375 1.00 91.94 90 ASN A CA 1
ATOM 680 C C . ASN A 1 90 ? -8.228 10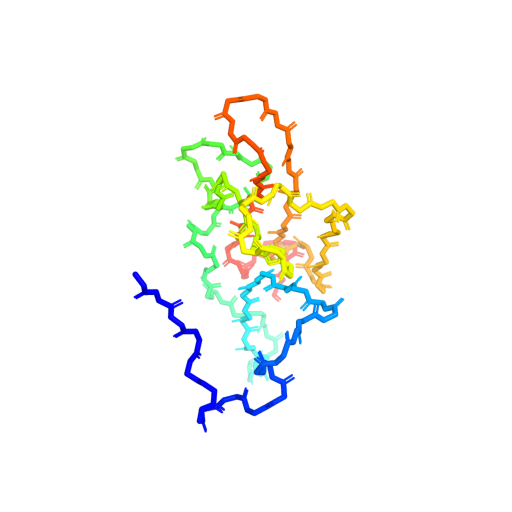.661 9.635 1.00 91.94 90 ASN A C 1
ATOM 682 O O . ASN A 1 90 ? -8.848 9.633 9.367 1.00 91.94 90 ASN A O 1
ATOM 686 N N . GLY A 1 91 ? -8.833 11.728 10.162 1.00 91.62 91 GLY A N 1
ATOM 687 C CA . GLY A 1 91 ? -10.250 11.721 10.546 1.00 91.62 91 GLY A CA 1
ATOM 688 C C . GLY A 1 91 ? -11.241 11.594 9.382 1.00 91.62 91 GLY A C 1
ATOM 689 O O . GLY A 1 91 ? -12.361 11.142 9.596 1.00 91.62 91 GLY A O 1
ATOM 690 N N . GLU A 1 92 ? -10.848 11.965 8.164 1.00 93.31 92 GLU A N 1
ATOM 691 C CA . GLU A 1 92 ? -11.728 11.944 6.991 1.00 93.31 92 GLU A CA 1
ATOM 692 C C . GLU A 1 92 ? -11.714 10.573 6.294 1.00 93.31 92 GLU A C 1
ATOM 694 O O . GLU A 1 92 ? -12.749 10.074 5.858 1.00 93.31 92 GLU A O 1
ATOM 699 N N . TRP A 1 93 ? -10.546 9.935 6.230 1.00 93.50 93 TRP A N 1
ATOM 700 C CA . TRP A 1 93 ? -10.320 8.677 5.513 1.00 93.50 93 TRP A CA 1
ATOM 701 C C . TRP A 1 93 ? -10.213 7.460 6.434 1.00 93.50 93 TRP A C 1
ATOM 703 O O . TRP A 1 93 ? -10.176 6.322 5.963 1.00 93.50 93 TRP A O 1
ATOM 713 N N . GLY A 1 94 ? -10.146 7.682 7.748 1.00 94.31 94 GLY A N 1
ATOM 714 C CA . GLY A 1 94 ? -9.810 6.650 8.719 1.00 94.31 94 GLY A CA 1
ATOM 715 C C . GLY A 1 94 ? -8.442 6.032 8.429 1.00 94.31 94 GLY A C 1
ATOM 716 O O . GLY A 1 94 ? -7.576 6.651 7.800 1.00 94.31 94 GLY A O 1
ATOM 7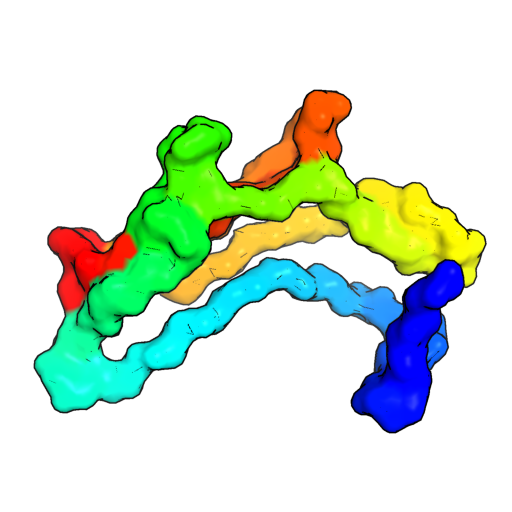17 N N . GLN A 1 95 ? -8.263 4.783 8.857 1.00 95.12 95 GLN A N 1
ATOM 718 C CA . GLN A 1 95 ? -7.123 3.991 8.418 1.00 95.12 95 GLN A CA 1
ATOM 719 C C . GLN A 1 95 ? -7.266 3.686 6.923 1.00 95.12 95 GLN A C 1
ATOM 721 O O . GLN A 1 95 ? -8.302 3.182 6.478 1.00 95.12 95 GLN A O 1
ATOM 726 N N . HIS A 1 96 ? -6.226 3.992 6.160 1.00 94.94 96 HIS A N 1
ATOM 727 C CA . HIS A 1 96 ? -6.177 3.785 4.722 1.00 94.94 96 HIS A CA 1
ATOM 728 C C . HIS A 1 96 ? -4.755 3.457 4.277 1.00 94.94 96 HIS A C 1
ATOM 730 O O . HIS A 1 96 ? -3.793 3.644 5.024 1.00 94.94 96 HIS A O 1
ATOM 736 N N . PHE A 1 97 ? -4.628 2.984 3.048 1.00 95.56 97 PHE A N 1
ATOM 737 C CA . PHE A 1 97 ? -3.347 2.910 2.368 1.00 95.56 97 PHE A CA 1
ATOM 738 C C . PHE A 1 97 ? -3.535 3.167 0.879 1.00 95.56 97 PHE A C 1
ATOM 740 O O . PHE A 1 97 ? -4.571 2.816 0.303 1.00 95.56 97 PHE A O 1
ATOM 747 N N . TYR A 1 98 ? -2.529 3.787 0.279 1.00 96.69 98 TYR A N 1
ATOM 748 C CA . TYR A 1 98 ? -2.369 3.875 -1.163 1.00 96.69 98 TYR A CA 1
ATOM 749 C C . TYR A 1 98 ? -1.455 2.753 -1.628 1.00 96.69 98 TYR A C 1
ATOM 751 O O . TYR A 1 98 ? -0.543 2.364 -0.902 1.00 96.69 98 TYR A O 1
ATOM 759 N N . TYR A 1 99 ? -1.694 2.244 -2.826 1.00 96.38 99 TYR A N 1
ATOM 760 C CA . TYR A 1 99 ? -0.860 1.226 -3.443 1.00 96.38 99 TYR A CA 1
ATOM 761 C C . TYR A 1 99 ? -0.8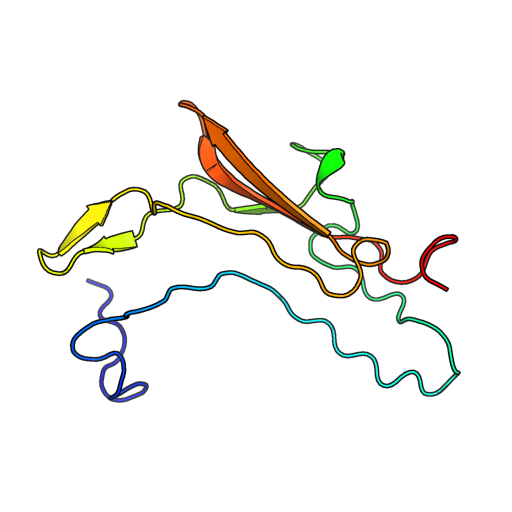53 1.397 -4.957 1.00 96.38 99 TYR A C 1
ATOM 763 O O . TYR A 1 99 ? -1.817 1.900 -5.547 1.00 96.38 99 TYR A O 1
ATOM 771 N N . GLY A 1 100 ? 0.218 0.929 -5.579 1.00 96.38 100 GLY A N 1
ATOM 772 C CA . GLY A 1 100 ? 0.303 0.846 -7.024 1.00 96.38 100 GLY A CA 1
ATOM 773 C C . GLY A 1 100 ? 1.722 0.991 -7.533 1.00 96.38 100 GLY A C 1
ATOM 774 O O . GLY A 1 100 ? 2.691 1.006 -6.776 1.00 96.38 100 GLY A O 1
ATOM 775 N N . GLY A 1 101 ? 1.818 1.073 -8.847 1.00 96.31 101 GLY A N 1
ATOM 776 C CA . GLY A 1 101 ? 3.066 1.260 -9.562 1.00 96.31 101 GLY A CA 1
ATOM 777 C C . GLY A 1 101 ? 2.953 0.708 -10.979 1.00 96.31 101 GLY A C 1
ATOM 778 O O . GLY A 1 101 ? 2.126 -0.179 -11.235 1.00 96.31 101 GLY A O 1
ATOM 779 N N . PRO A 1 102 ? 3.758 1.227 -11.912 1.00 95.50 102 PRO A N 1
ATOM 780 C CA . PRO A 1 102 ? 3.656 0.877 -13.323 1.00 95.50 102 PRO A CA 1
ATOM 781 C C . PRO A 1 102 ? 4.276 -0.494 -13.640 1.00 95.50 102 PRO A C 1
ATOM 783 O O . PRO A 1 102 ? 4.202 -0.955 -14.776 1.00 95.50 102 PRO A O 1
ATOM 786 N N . GLY A 1 103 ? 4.928 -1.138 -12.665 1.00 92.38 103 GLY A N 1
ATOM 787 C CA . GLY A 1 103 ? 5.832 -2.249 -12.931 1.00 92.38 103 GLY A CA 1
ATOM 788 C C . GLY A 1 103 ? 7.092 -1.716 -13.600 1.00 92.38 103 GLY A C 1
ATOM 789 O O . GLY A 1 103 ? 7.763 -0.840 -13.046 1.00 92.38 103 GLY A O 1
ATOM 790 N N . ARG A 1 104 ? 7.390 -2.209 -14.804 1.00 91.00 104 ARG A N 1
ATOM 791 C CA . ARG A 1 104 ? 8.595 -1.840 -15.548 1.00 91.00 104 ARG A CA 1
ATOM 792 C C . ARG A 1 104 ? 8.691 -0.336 -15.815 1.00 91.00 104 ARG A C 1
ATOM 794 O O . ARG A 1 104 ? 7.834 0.254 -16.472 1.00 91.00 104 ARG A O 1
ATOM 801 N N . ASN A 1 105 ? 9.769 0.283 -15.345 1.00 89.94 105 ASN A N 1
ATOM 802 C CA . ASN A 1 105 ? 10.084 1.695 -15.544 1.00 89.94 105 ASN A CA 1
ATOM 803 C C . ASN A 1 105 ? 11.603 1.945 -15.455 1.00 89.94 105 ASN A C 1
ATOM 805 O O . ASN A 1 105 ? 12.383 1.032 -15.223 1.00 89.94 105 ASN A O 1
ATOM 809 N N . SER A 1 106 ? 12.066 3.187 -15.615 1.00 90.06 106 SER A N 1
ATOM 810 C CA . SER A 1 106 ? 13.509 3.493 -15.600 1.00 90.06 106 SER A CA 1
ATOM 811 C C . SER A 1 106 ? 14.241 3.121 -14.300 1.00 90.06 106 SER A C 1
ATOM 813 O O . SER A 1 106 ? 15.456 2.955 -14.323 1.00 90.06 106 SER A O 1
ATOM 815 N N . ASN A 1 107 ? 13.523 3.021 -13.178 1.00 89.12 107 ASN A N 1
ATOM 816 C CA . ASN A 1 107 ? 14.050 2.625 -11.868 1.00 89.12 107 ASN A CA 1
ATOM 817 C C . ASN A 1 107 ? 13.742 1.153 -11.522 1.00 89.12 107 ASN A C 1
ATOM 819 O O . ASN A 1 107 ? 14.176 0.672 -10.475 1.00 89.12 107 ASN A O 1
ATOM 823 N N . CYS A 1 108 ? 13.000 0.461 -12.390 1.00 87.88 108 CYS A N 1
ATOM 824 C CA . CYS A 1 108 ? 12.621 -0.946 -12.296 1.00 87.88 108 CYS A CA 1
ATOM 825 C C . CYS A 1 108 ? 12.657 -1.563 -13.710 1.00 87.88 108 CYS A C 1
ATOM 827 O O . CYS A 1 108 ? 11.616 -1.610 -14.369 1.00 87.88 108 CYS A O 1
ATOM 829 N N . PRO A 1 109 ? 13.850 -1.895 -14.235 1.00 82.25 109 PRO A N 1
ATOM 830 C CA . PRO A 1 109 ? 14.006 -2.424 -15.590 1.00 82.25 109 PRO A CA 1
ATOM 831 C C . PRO A 1 109 ? 13.389 -3.817 -15.756 1.00 82.25 109 PRO A C 1
ATOM 833 O O . PRO A 1 109 ? 13.505 -4.643 -14.830 1.00 82.25 109 PRO A O 1
#

Radius of gyration: 16.8 Å; chains: 1; bounding box: 40×37×42 Å

Organism: Zingiber officinale (NCBI:txid94328)